Protein AF-A0AAU9UUA3-F1 (afdb_monomer)

Sequence (150 aa):
MDLKVLRTKRSSVKGRVTKFSNYLDLVKDISSLTPIQEADLRIKLTKMEALSNEFDDIQQQIEVLSSDNLELELEERYTIEHLLDTLIATATHVLSQYNSNNCNQSVSGGHSQCQNNPISFKLPQIQITKFSGNYSRWMEFKELFSCLVH

Mean predicted aligned error: 14.06 Å

Secondary structure (DSSP, 8-state):
--HHHHHHHHHHHHHHHHHHHHHHHHHTT-S---HHHHHHHHHHHHHHHHHHHHHHHHHHHHHHHTGGGHHHHHHHHHHHHHHHHHHHHHHHHHHHHHHHHHHHGGG-S------------PPP---PPPP-S-GGGHHHHHHHHHHH--

Organism: Euphydryas editha (NCBI:txid104508)

Radius of gyration: 25.55 Å; Cα contacts (8 Å, |Δi|>4): 59; chains: 1; bounding box: 58×26×68 Å

Solvent-accessible surface area (backbone atoms only — not comparable to full-atom values): 9206 Å² total; per-residue (Å²): 134,59,65,70,58,43,53,51,50,51,52,51,51,52,56,51,52,52,55,49,49,60,50,44,71,70,54,69,83,51,94,69,73,52,75,66,55,48,52,52,49,53,56,50,45,56,53,48,58,54,45,50,56,54,45,53,59,43,50,53,53,44,39,69,74,37,56,96,48,33,70,63,48,51,53,53,46,53,56,51,51,54,51,50,52,52,50,52,51,49,52,52,49,51,55,52,52,46,55,58,54,55,67,70,64,76,74,85,79,85,82,82,83,89,78,96,70,84,82,74,84,70,74,81,78,81,80,75,80,76,82,84,80,53,71,92,50,44,66,64,53,52,53,57,51,57,76,74,58,133

Foldseek 3Di:
DDLVVLVVVLVVLVVLLVVLVVVLVVQLPDPEDDPVRLVVLVVSLVVLVVSLVVNVVSLVVNCVVVVVCNVVSVVVVVVSNVSSVVSSVSSVVSSVSNVVVVVVVPPPDDDDDDDDDPPPPDDPPDDQDDDPPDPVCPVVSVVVVVVVDD

Nearest PDB structures (foldseek):
  8fvt-assembly1_B  TM=5.840E-01  e=4.205E-01  synthetic construct
  3lhp-assembly1_S  TM=3.951E-01  e=2.536E-01  synthetic construct
  6xxv-assembly1_C  TM=3.146E-01  e=1.532E+00  Homo sapiens

Structure (mmCIF, N/CA/C/O backbone):
data_AF-A0AAU9UUA3-F1
#
_entry.id   AF-A0AAU9UUA3-F1
#
loop_
_atom_site.group_PDB
_atom_site.id
_atom_site.type_symbol
_atom_site.label_atom_id
_atom_site.label_alt_id
_atom_site.label_comp_id
_atom_site.label_asym_id
_atom_site.label_entity_id
_atom_site.label_seq_id
_atom_site.pdbx_PDB_ins_code
_atom_site.Cartn_x
_atom_site.Cartn_y
_atom_site.Cartn_z
_atom_site.occupancy
_atom_site.B_iso_or_equiv
_atom_site.auth_seq_id
_atom_site.auth_comp_id
_atom_site.auth_asym_id
_atom_site.auth_atom_id
_atom_site.pdbx_PDB_model_num
ATOM 1 N N . MET A 1 1 ? -14.969 -8.356 14.606 1.00 72.62 1 MET A N 1
ATOM 2 C CA . MET A 1 1 ? -13.517 -8.611 14.761 1.00 72.62 1 MET A CA 1
ATOM 3 C C . MET A 1 1 ? -13.030 -7.811 15.965 1.00 72.62 1 MET A C 1
ATOM 5 O O . MET A 1 1 ? -13.644 -6.795 16.250 1.00 72.62 1 MET A O 1
ATOM 9 N N . ASP A 1 2 ? -12.015 -8.260 16.705 1.00 94.06 2 ASP A N 1
ATOM 10 C CA . ASP A 1 2 ? -11.484 -7.512 17.863 1.00 94.06 2 ASP A CA 1
ATOM 11 C C . ASP A 1 2 ? -10.621 -6.317 17.400 1.00 94.06 2 ASP A C 1
ATOM 13 O O . ASP A 1 2 ? -9.778 -6.468 16.509 1.00 94.06 2 ASP A O 1
ATOM 17 N N . LEU A 1 3 ? -10.809 -5.141 18.013 1.00 95.81 3 LEU A N 1
ATOM 18 C CA . LEU A 1 3 ? -10.083 -3.903 17.701 1.00 95.81 3 LEU A CA 1
ATOM 19 C C . LEU A 1 3 ? -8.563 -4.084 17.832 1.00 95.81 3 LEU A C 1
ATOM 21 O O . LEU A 1 3 ? -7.799 -3.575 17.009 1.00 95.81 3 LEU A O 1
ATOM 25 N N . LYS A 1 4 ? -8.099 -4.864 18.816 1.00 97.31 4 LYS A N 1
ATOM 26 C CA . LYS A 1 4 ? -6.665 -5.154 18.985 1.00 97.31 4 LYS A CA 1
ATOM 27 C C . LYS A 1 4 ? -6.092 -5.935 17.798 1.00 97.31 4 LYS A C 1
ATOM 29 O O . LYS A 1 4 ? -4.975 -5.663 17.344 1.00 97.31 4 LYS A O 1
ATOM 34 N N . VAL A 1 5 ? -6.857 -6.897 17.283 1.00 98.12 5 VAL A N 1
ATOM 35 C CA . VAL A 1 5 ? -6.482 -7.690 16.105 1.00 98.12 5 VAL A CA 1
ATOM 36 C C . VAL A 1 5 ? -6.417 -6.798 14.868 1.00 98.12 5 VAL A C 1
ATOM 38 O O . VAL A 1 5 ? -5.434 -6.859 14.131 1.00 98.12 5 VAL A O 1
ATOM 41 N N . LEU A 1 6 ? -7.407 -5.927 14.664 1.00 98.44 6 LEU A N 1
ATOM 42 C CA . LEU A 1 6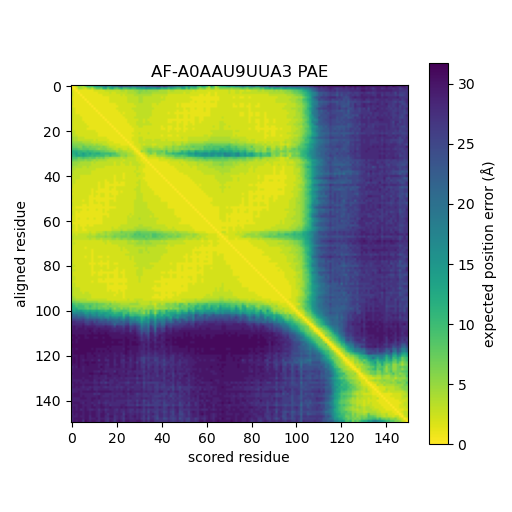 ? -7.425 -4.989 13.537 1.00 98.44 6 LEU A CA 1
ATOM 43 C C . LEU A 1 6 ? -6.243 -4.015 13.572 1.00 98.44 6 LEU A C 1
ATOM 45 O O . LEU A 1 6 ? -5.553 -3.857 12.568 1.00 98.44 6 LEU A O 1
ATOM 49 N N . ARG A 1 7 ? -5.924 -3.447 14.740 1.00 97.88 7 ARG A N 1
ATOM 50 C CA . ARG A 1 7 ? -4.747 -2.577 14.904 1.00 97.88 7 ARG A CA 1
ATOM 51 C C . ARG A 1 7 ? -3.438 -3.306 14.607 1.00 97.88 7 ARG A C 1
ATOM 53 O O . ARG A 1 7 ? -2.541 -2.739 13.993 1.00 97.88 7 ARG A O 1
ATOM 60 N N . THR A 1 8 ? -3.340 -4.583 14.975 1.00 98.44 8 THR A N 1
ATOM 61 C CA . THR A 1 8 ? -2.177 -5.419 14.635 1.00 98.44 8 THR A CA 1
ATOM 62 C C . THR A 1 8 ? -2.079 -5.650 13.124 1.00 98.44 8 THR A C 1
ATOM 64 O O . THR A 1 8 ? -0.988 -5.554 12.559 1.00 98.44 8 THR A O 1
ATOM 67 N N . LYS A 1 9 ? -3.208 -5.898 12.445 1.00 98.44 9 LYS A N 1
ATOM 68 C CA . LYS A 1 9 ? -3.246 -5.994 10.980 1.00 98.44 9 LYS A CA 1
ATOM 69 C C . LYS A 1 9 ? -2.825 -4.679 10.319 1.00 98.44 9 LYS A C 1
ATOM 71 O O . LYS A 1 9 ? -1.955 -4.713 9.455 1.00 98.44 9 LYS A O 1
ATOM 76 N N . ARG A 1 10 ? -3.326 -3.527 10.784 1.00 98.38 10 ARG A N 1
ATOM 77 C CA . ARG A 1 10 ? -2.882 -2.205 10.304 1.00 98.38 10 ARG A CA 1
ATOM 78 C C . ARG A 1 10 ? -1.373 -2.012 10.475 1.00 98.38 10 ARG A C 1
ATOM 80 O O . ARG A 1 10 ? -0.701 -1.587 9.543 1.00 98.38 10 ARG A O 1
ATOM 87 N N . SER A 1 11 ? -0.802 -2.389 11.619 1.00 98.31 11 SER A N 1
ATOM 88 C CA . SER A 1 11 ? 0.656 -2.336 11.816 1.00 98.31 11 SER A CA 1
ATOM 89 C C . SER A 1 11 ? 1.425 -3.217 10.823 1.00 98.31 11 SER A C 1
ATOM 91 O O . SER A 1 11 ? 2.489 -2.822 10.349 1.00 98.31 11 SER A O 1
ATOM 93 N N . SER A 1 12 ? 0.884 -4.386 10.466 1.00 98.31 12 SER A N 1
ATOM 94 C CA . SER A 1 12 ? 1.454 -5.246 9.418 1.00 98.31 12 SER A CA 1
ATOM 95 C C . SER A 1 12 ? 1.431 -4.566 8.043 1.00 98.31 12 SER A C 1
ATOM 97 O O . SER A 1 12 ? 2.449 -4.568 7.345 1.00 98.31 12 SER A O 1
ATOM 99 N N . VAL A 1 13 ? 0.313 -3.919 7.683 1.00 98.31 13 VAL A N 1
ATOM 100 C CA . VAL A 1 13 ? 0.200 -3.088 6.472 1.00 98.31 13 VAL A CA 1
ATOM 101 C C . VAL A 1 13 ? 1.290 -2.016 6.464 1.00 98.31 13 VAL A C 1
ATOM 103 O O . VAL A 1 13 ? 2.095 -1.985 5.536 1.00 98.31 13 VAL A O 1
ATOM 106 N N . LYS A 1 14 ? 1.395 -1.209 7.530 1.00 98.25 14 LYS A N 1
ATOM 107 C CA . LYS A 1 14 ? 2.419 -0.153 7.656 1.00 98.25 14 LYS A CA 1
ATOM 108 C C . LYS A 1 14 ? 3.832 -0.710 7.464 1.00 98.25 14 LYS A C 1
ATOM 110 O O . LYS A 1 14 ? 4.616 -0.154 6.703 1.00 98.25 14 LYS A O 1
ATOM 115 N N . GLY A 1 15 ? 4.146 -1.856 8.072 1.00 98.31 15 GLY A N 1
ATOM 116 C CA . GLY A 1 15 ? 5.447 -2.508 7.901 1.00 98.31 15 GLY A CA 1
ATOM 117 C C . GLY A 1 15 ? 5.739 -2.942 6.457 1.00 98.31 15 GLY A C 1
ATOM 118 O O . GLY A 1 15 ? 6.882 -2.856 6.003 1.00 98.31 15 GLY A O 1
ATOM 119 N N . ARG A 1 16 ? 4.723 -3.393 5.711 1.00 98.25 16 ARG A N 1
ATOM 120 C CA . ARG A 1 16 ? 4.849 -3.731 4.281 1.00 98.25 16 ARG A CA 1
ATOM 121 C C . ARG A 1 16 ? 5.029 -2.477 3.420 1.00 98.25 16 ARG A C 1
ATOM 123 O O . ARG A 1 16 ? 5.907 -2.486 2.560 1.00 98.25 16 ARG A O 1
ATOM 130 N N . VAL A 1 17 ? 4.277 -1.411 3.704 1.00 97.88 17 VAL A N 1
ATOM 131 C CA . VAL A 1 17 ? 4.416 -0.086 3.071 1.00 97.88 17 VAL A CA 1
ATOM 132 C C . VAL A 1 17 ? 5.843 0.438 3.237 1.00 97.88 17 VAL A C 1
ATOM 134 O O . VAL A 1 17 ? 6.498 0.744 2.244 1.00 97.88 17 VAL A O 1
ATOM 137 N N . THR A 1 18 ? 6.388 0.435 4.459 1.00 97.94 18 THR A N 1
ATOM 138 C CA . THR A 1 18 ? 7.770 0.876 4.722 1.00 97.94 18 THR A CA 1
ATOM 139 C C . THR A 1 18 ? 8.798 0.064 3.936 1.00 97.94 18 THR A C 1
ATOM 141 O O . THR A 1 18 ? 9.706 0.628 3.331 1.00 97.94 18 THR A O 1
ATOM 144 N N . LYS A 1 19 ? 8.659 -1.268 3.891 1.00 98.06 19 LYS A N 1
ATOM 145 C CA . LYS A 1 19 ? 9.572 -2.121 3.112 1.00 98.06 19 LYS A CA 1
ATOM 146 C C . LYS A 1 19 ? 9.524 -1.807 1.619 1.00 98.06 19 LYS A C 1
ATOM 148 O O . LYS A 1 19 ? 10.560 -1.878 0.961 1.00 98.06 19 LYS A O 1
ATOM 153 N N . PHE A 1 20 ? 8.346 -1.490 1.086 1.00 98.12 20 PHE A N 1
ATOM 154 C CA . PHE A 1 20 ? 8.211 -1.109 -0.313 1.00 98.12 20 PHE A CA 1
ATOM 155 C C . PHE A 1 20 ? 8.777 0.285 -0.593 1.00 98.12 20 PHE A C 1
ATOM 157 O O . PHE A 1 20 ? 9.485 0.438 -1.582 1.00 98.12 20 PHE A O 1
ATOM 164 N N . SER A 1 21 ? 8.565 1.254 0.302 1.00 97.69 21 SER A N 1
ATOM 165 C CA . SER A 1 21 ? 9.208 2.574 0.228 1.00 97.69 21 SER A CA 1
ATOM 166 C C . SER A 1 21 ? 10.723 2.451 0.141 1.00 97.69 21 SER A C 1
ATOM 168 O O . SER A 1 21 ? 11.319 2.930 -0.816 1.00 97.69 21 SER A O 1
ATOM 170 N N . ASN A 1 22 ? 11.330 1.699 1.062 1.00 97.06 22 ASN A N 1
ATOM 171 C CA . ASN A 1 22 ? 12.776 1.480 1.065 1.00 97.06 22 ASN A CA 1
ATOM 172 C C . ASN A 1 22 ? 13.264 0.824 -0.233 1.00 97.06 22 ASN A C 1
ATOM 174 O O . ASN A 1 22 ? 14.361 1.111 -0.693 1.00 97.06 22 ASN A O 1
ATOM 178 N N . TYR A 1 23 ? 12.473 -0.078 -0.819 1.00 95.62 23 TYR A N 1
ATOM 179 C CA . TYR A 1 23 ? 12.797 -0.666 -2.116 1.00 95.62 23 TYR A CA 1
ATOM 180 C C . TYR A 1 23 ? 12.714 0.371 -3.243 1.00 95.62 23 TYR A C 1
ATOM 182 O O . TYR A 1 23 ? 13.627 0.439 -4.062 1.00 95.62 23 TYR A O 1
ATOM 190 N N . LEU A 1 24 ? 11.654 1.185 -3.279 1.00 95.31 24 LEU A N 1
ATOM 191 C CA . LEU A 1 24 ? 11.481 2.234 -4.282 1.00 95.31 24 LEU A CA 1
ATOM 192 C C . LEU A 1 24 ? 12.583 3.285 -4.220 1.00 95.31 24 LEU A C 1
ATOM 194 O O . LEU A 1 24 ? 13.076 3.686 -5.269 1.00 95.31 24 LEU A O 1
ATOM 198 N N . ASP A 1 25 ? 13.028 3.666 -3.026 1.00 94.56 25 ASP A N 1
ATOM 199 C CA . ASP A 1 25 ? 14.147 4.593 -2.849 1.00 94.56 25 ASP A CA 1
ATOM 200 C C . ASP A 1 25 ? 15.444 4.091 -3.497 1.00 94.56 25 ASP A C 1
ATOM 202 O O . ASP A 1 25 ? 16.256 4.896 -3.941 1.00 94.56 25 ASP A O 1
ATOM 206 N N . LEU A 1 26 ? 15.624 2.772 -3.615 1.00 90.81 26 LEU A N 1
ATOM 207 C CA . LEU A 1 26 ? 16.783 2.187 -4.291 1.00 90.81 26 LEU A CA 1
ATOM 208 C C . LEU A 1 26 ? 16.650 2.193 -5.814 1.00 90.81 26 LEU A C 1
ATOM 210 O O . LEU A 1 26 ? 17.671 2.189 -6.492 1.00 90.81 26 LEU A O 1
ATOM 214 N N . VAL A 1 27 ? 15.428 2.146 -6.355 1.00 89.69 27 VAL A N 1
ATOM 215 C CA . VAL A 1 27 ? 15.196 1.940 -7.797 1.00 89.69 27 VAL A CA 1
ATOM 216 C C . VAL A 1 27 ? 14.703 3.179 -8.541 1.00 89.69 27 VAL A C 1
ATOM 218 O O . VAL A 1 27 ? 14.865 3.238 -9.757 1.00 89.69 27 VAL A O 1
ATOM 221 N N . LYS A 1 28 ? 14.127 4.167 -7.846 1.00 87.44 28 LYS A N 1
ATOM 222 C CA . LYS A 1 28 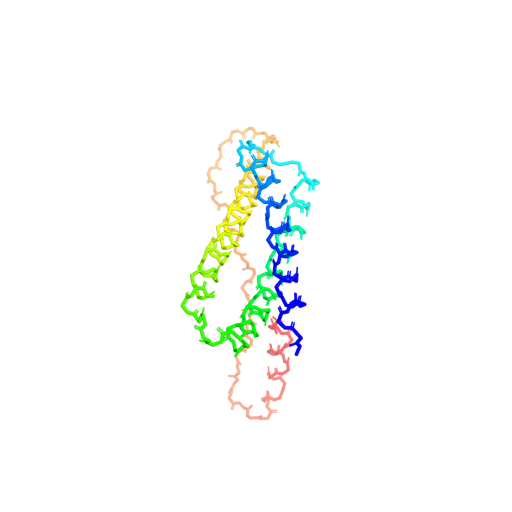? 13.489 5.343 -8.463 1.00 87.44 28 LYS A CA 1
ATOM 223 C C . LYS A 1 28 ? 14.467 6.277 -9.182 1.00 87.44 28 LYS A C 1
ATOM 225 O O . LYS A 1 28 ? 14.088 6.883 -10.176 1.00 87.44 28 LYS A O 1
ATOM 230 N N . ASP A 1 29 ? 15.710 6.347 -8.708 1.00 86.25 29 ASP A N 1
ATOM 231 C CA . ASP A 1 29 ? 16.742 7.251 -9.235 1.00 86.25 29 ASP A CA 1
ATOM 232 C C . ASP A 1 29 ? 17.715 6.548 -10.203 1.00 86.25 29 ASP A C 1
ATOM 234 O O . ASP A 1 29 ? 18.664 7.154 -10.704 1.00 86.25 29 ASP A O 1
ATOM 238 N N . ILE A 1 30 ? 17.507 5.255 -10.484 1.00 84.69 30 ILE A N 1
ATOM 239 C CA . ILE A 1 30 ? 18.356 4.503 -11.415 1.00 84.69 30 ILE A CA 1
ATOM 240 C C . ILE A 1 30 ? 17.973 4.859 -12.856 1.00 84.69 30 ILE A C 1
ATOM 242 O O . ILE A 1 30 ? 16.806 4.825 -13.236 1.00 84.69 30 ILE A O 1
ATOM 246 N N . SER A 1 31 ? 18.973 5.126 -13.700 1.00 79.00 31 SER A N 1
ATOM 247 C CA . SER A 1 31 ? 18.783 5.521 -15.106 1.00 79.00 31 SER A CA 1
ATOM 248 C C . SER A 1 31 ? 18.088 4.459 -15.974 1.00 79.00 31 SER A C 1
ATOM 250 O O . SER A 1 31 ? 17.450 4.790 -16.973 1.00 79.00 31 SER A O 1
ATOM 252 N N . SER A 1 32 ? 18.216 3.178 -15.620 1.00 84.81 32 SER A N 1
ATOM 253 C CA . SER A 1 32 ? 17.557 2.059 -16.299 1.00 84.81 32 SER A CA 1
ATOM 254 C C . SER A 1 32 ? 17.427 0.848 -15.378 1.00 84.81 32 SER A C 1
ATOM 256 O O . SER A 1 32 ? 18.390 0.486 -14.701 1.00 84.81 32 SER A O 1
ATOM 258 N N . LEU A 1 33 ? 16.281 0.168 -15.415 1.00 88.38 33 LEU A N 1
ATOM 259 C CA . LEU A 1 33 ? 16.077 -1.111 -14.732 1.00 88.38 33 LEU A CA 1
ATOM 260 C C . LEU A 1 33 ? 16.566 -2.284 -15.591 1.00 88.38 33 LEU A C 1
ATOM 262 O O . LEU A 1 33 ? 16.482 -2.260 -16.816 1.00 88.38 33 LEU A O 1
ATOM 266 N N . THR A 1 34 ? 17.036 -3.355 -14.959 1.00 91.00 34 THR A N 1
ATOM 267 C CA . THR A 1 34 ? 17.158 -4.651 -15.646 1.00 91.00 34 THR A CA 1
ATOM 268 C C . THR A 1 34 ? 15.768 -5.275 -15.853 1.00 91.00 34 THR A C 1
ATOM 270 O O . THR A 1 34 ? 14.864 -4.991 -15.063 1.00 91.00 34 THR A O 1
ATOM 273 N N . PRO A 1 35 ? 15.578 -6.184 -16.831 1.00 91.25 35 PRO A N 1
ATOM 274 C CA . PRO A 1 35 ? 14.289 -6.864 -17.026 1.00 91.25 35 PRO A CA 1
ATOM 275 C C . PRO A 1 35 ? 13.779 -7.593 -15.770 1.00 91.25 35 PRO A C 1
ATOM 277 O O . PRO A 1 35 ? 12.580 -7.652 -15.513 1.00 91.25 35 PRO A O 1
ATOM 280 N N . ILE A 1 36 ? 14.691 -8.122 -14.945 1.00 93.00 36 ILE A N 1
ATOM 281 C CA . ILE A 1 36 ? 14.341 -8.784 -13.679 1.00 93.00 36 ILE A CA 1
ATOM 282 C C . ILE A 1 36 ? 13.842 -7.764 -12.649 1.00 93.00 36 ILE A C 1
ATOM 284 O O . ILE A 1 36 ? 12.840 -8.014 -11.986 1.00 93.00 36 ILE A O 1
ATOM 288 N N . GLN A 1 37 ? 14.514 -6.616 -12.517 1.00 92.69 37 GLN A N 1
ATOM 289 C CA . GLN A 1 37 ? 14.082 -5.548 -11.606 1.00 92.69 37 GLN A CA 1
ATOM 290 C C . GLN A 1 37 ? 12.748 -4.939 -12.039 1.00 92.69 37 GLN A C 1
ATOM 292 O O . GLN A 1 37 ? 11.912 -4.643 -11.193 1.00 92.69 37 GLN A O 1
ATOM 297 N N . GLU A 1 38 ? 12.527 -4.789 -13.345 1.00 93.94 38 GLU A N 1
ATOM 298 C CA . GLU A 1 38 ? 11.245 -4.348 -13.889 1.00 93.94 38 GLU A CA 1
ATOM 299 C C . GLU A 1 38 ? 10.121 -5.331 -13.522 1.00 93.94 38 GLU A C 1
ATOM 301 O O . GLU A 1 38 ? 9.097 -4.926 -12.969 1.00 93.94 38 GLU A O 1
ATOM 306 N N . ALA A 1 39 ? 10.318 -6.630 -13.771 1.00 95.25 39 ALA A N 1
ATOM 307 C CA . ALA A 1 39 ? 9.339 -7.658 -13.423 1.00 95.25 39 ALA A CA 1
ATOM 308 C C . ALA A 1 39 ? 9.068 -7.714 -11.908 1.00 95.25 39 ALA A C 1
ATOM 310 O O . ALA A 1 39 ? 7.913 -7.802 -11.485 1.00 95.25 39 ALA A O 1
ATOM 311 N N . ASP A 1 40 ? 10.112 -7.618 -11.082 1.00 95.62 40 ASP A N 1
ATOM 312 C CA . ASP A 1 40 ? 9.992 -7.573 -9.621 1.00 95.62 40 ASP A CA 1
ATOM 313 C C . ASP A 1 40 ? 9.211 -6.332 -9.151 1.00 95.62 40 ASP A C 1
ATOM 315 O O . ASP A 1 40 ? 8.300 -6.450 -8.325 1.00 95.62 40 ASP A O 1
ATOM 319 N N . LEU A 1 41 ? 9.485 -5.156 -9.729 1.00 96.62 41 LEU A N 1
ATOM 320 C CA . LEU A 1 41 ? 8.750 -3.925 -9.440 1.00 96.62 41 LEU A CA 1
ATOM 321 C C . LEU A 1 41 ? 7.270 -4.042 -9.834 1.00 96.62 41 LEU A C 1
ATOM 323 O O . LEU A 1 41 ? 6.416 -3.653 -9.038 1.00 96.62 41 LEU A O 1
ATOM 327 N N . ARG A 1 42 ? 6.943 -4.642 -10.989 1.00 97.31 42 ARG A N 1
ATOM 328 C CA . ARG A 1 42 ? 5.547 -4.918 -11.392 1.00 97.31 42 ARG A CA 1
ATOM 329 C C . ARG A 1 42 ? 4.827 -5.804 -10.377 1.00 97.31 42 ARG A C 1
ATOM 331 O O . ARG A 1 42 ? 3.721 -5.483 -9.955 1.00 97.31 42 ARG A O 1
ATOM 338 N N . ILE A 1 43 ? 5.465 -6.891 -9.937 1.00 97.88 43 ILE A N 1
ATOM 339 C CA . ILE A 1 43 ? 4.886 -7.800 -8.935 1.00 97.88 43 ILE A CA 1
ATOM 340 C C . ILE A 1 43 ? 4.647 -7.068 -7.612 1.00 97.88 43 ILE A C 1
ATOM 342 O O . ILE A 1 43 ? 3.615 -7.265 -6.966 1.00 97.88 43 ILE A O 1
ATOM 346 N N . LYS A 1 44 ? 5.606 -6.249 -7.170 1.00 97.69 44 LYS A N 1
ATOM 347 C CA . LYS A 1 44 ? 5.464 -5.473 -5.935 1.00 97.69 44 LYS A CA 1
ATOM 348 C C . LYS A 1 44 ? 4.367 -4.419 -6.055 1.00 97.69 44 LYS A C 1
ATOM 350 O O . LYS A 1 44 ? 3.595 -4.303 -5.113 1.00 97.69 44 LYS A O 1
ATOM 355 N N . LEU A 1 45 ? 4.255 -3.732 -7.193 1.00 98.25 45 LEU A N 1
ATOM 356 C CA . LEU A 1 45 ? 3.180 -2.775 -7.465 1.00 98.25 45 LEU A CA 1
ATOM 357 C C . LEU A 1 45 ? 1.804 -3.435 -7.317 1.00 98.25 45 LEU A C 1
ATOM 359 O O . LEU A 1 45 ? 1.020 -2.996 -6.483 1.00 98.25 45 LEU A O 1
ATOM 363 N N . THR A 1 46 ? 1.564 -4.565 -7.989 1.00 98.44 46 THR A N 1
ATOM 364 C CA . THR A 1 46 ? 0.297 -5.308 -7.855 1.00 98.44 46 THR A CA 1
ATOM 365 C C . THR A 1 46 ? 0.012 -5.724 -6.408 1.00 98.44 46 THR A C 1
ATOM 367 O O . THR A 1 46 ? -1.124 -5.679 -5.938 1.00 98.44 46 THR A O 1
ATOM 370 N N . LYS A 1 47 ? 1.047 -6.107 -5.650 1.00 98.06 47 LYS A N 1
ATOM 371 C CA . LYS A 1 47 ? 0.898 -6.427 -4.221 1.00 98.06 47 LYS A CA 1
ATOM 372 C C . LYS A 1 47 ? 0.563 -5.205 -3.367 1.00 98.06 47 LYS A C 1
ATOM 374 O O . LYS A 1 47 ? -0.065 -5.388 -2.327 1.00 98.06 47 LYS A O 1
ATOM 379 N N . MET A 1 48 ? 1.010 -4.011 -3.750 1.00 98.38 48 MET A N 1
ATOM 380 C CA . MET A 1 48 ? 0.708 -2.764 -3.047 1.00 98.38 48 MET A CA 1
ATOM 381 C C . MET A 1 48 ? -0.701 -2.266 -3.351 1.00 98.38 48 MET A C 1
ATOM 383 O O . MET A 1 48 ? -1.393 -1.872 -2.423 1.00 98.38 48 MET A O 1
ATOM 387 N N . GLU A 1 49 ? -1.161 -2.385 -4.595 1.00 98.38 49 GLU A N 1
ATOM 388 C CA . GLU A 1 49 ? -2.554 -2.106 -4.973 1.00 98.38 49 GLU A CA 1
ATOM 389 C C . GLU A 1 49 ? -3.519 -3.009 -4.189 1.00 98.38 49 GLU A C 1
ATOM 391 O O . GLU A 1 49 ? -4.469 -2.538 -3.569 1.00 98.38 49 GLU A O 1
ATOM 396 N N . ALA A 1 50 ? -3.225 -4.313 -4.118 1.00 98.25 50 ALA A N 1
ATOM 397 C CA . ALA A 1 50 ? -4.004 -5.244 -3.302 1.00 98.25 50 ALA A CA 1
ATOM 398 C C . ALA A 1 50 ? -3.942 -4.913 -1.798 1.00 98.25 50 ALA A C 1
ATOM 400 O O . ALA A 1 50 ? -4.934 -5.067 -1.089 1.00 98.25 50 ALA A O 1
ATOM 401 N N . LEU A 1 51 ? -2.783 -4.456 -1.311 1.00 98.25 51 LEU A N 1
ATOM 402 C CA . LEU A 1 51 ? -2.604 -4.046 0.081 1.00 98.25 51 LEU A CA 1
ATOM 403 C C . LEU A 1 51 ? -3.390 -2.776 0.424 1.00 98.25 51 LEU A C 1
ATOM 405 O O . LEU A 1 51 ? -3.822 -2.647 1.565 1.00 98.25 51 LEU A O 1
ATOM 409 N N . SER A 1 52 ? -3.580 -1.871 -0.538 1.00 98.44 52 SER A N 1
ATOM 410 C CA . SER A 1 52 ? -4.413 -0.678 -0.364 1.00 98.44 52 SER A CA 1
ATOM 411 C C . SER A 1 52 ? -5.859 -1.063 -0.065 1.00 98.44 52 SER A C 1
ATOM 413 O O . SER A 1 52 ? -6.411 -0.632 0.938 1.00 98.44 52 SER A O 1
ATOM 415 N N . ASN A 1 53 ? -6.425 -1.991 -0.842 1.00 98.31 53 ASN A N 1
ATOM 416 C CA . ASN A 1 53 ? -7.776 -2.498 -0.581 1.00 98.31 53 ASN A CA 1
ATOM 417 C C . ASN A 1 53 ? -7.867 -3.214 0.783 1.00 98.31 53 ASN A C 1
ATOM 419 O O . ASN A 1 53 ? -8.821 -3.027 1.531 1.00 98.31 53 ASN A O 1
ATOM 423 N N . GLU A 1 54 ? -6.851 -4.016 1.140 1.00 98.12 54 GLU A N 1
ATOM 424 C CA . GLU A 1 54 ? -6.785 -4.671 2.458 1.00 98.12 54 GLU A CA 1
ATOM 425 C C . GLU A 1 54 ? -6.763 -3.636 3.598 1.00 98.12 54 GLU A C 1
ATOM 427 O O . GLU A 1 54 ? -7.389 -3.840 4.642 1.00 98.12 54 GLU A O 1
ATOM 432 N N . PHE A 1 55 ? -6.038 -2.530 3.410 1.00 98.62 55 PHE A N 1
ATOM 433 C CA . PHE A 1 55 ? -5.988 -1.431 4.364 1.00 98.62 55 PHE A CA 1
ATOM 434 C C . PHE A 1 55 ? -7.353 -0.769 4.539 1.00 98.62 55 PHE A C 1
ATOM 436 O O . PHE A 1 55 ? -7.775 -0.616 5.685 1.00 98.62 55 PHE A O 1
ATOM 443 N N . ASP A 1 56 ? -8.047 -0.447 3.447 1.00 98.50 56 ASP A N 1
ATOM 444 C CA . ASP A 1 56 ? -9.356 0.212 3.483 1.00 98.50 56 ASP A CA 1
ATOM 445 C C . ASP A 1 56 ? -10.366 -0.580 4.315 1.00 98.50 56 ASP A C 1
ATOM 447 O O . ASP A 1 56 ? -11.014 -0.023 5.208 1.00 98.50 56 ASP A O 1
ATOM 451 N N . ASP A 1 57 ? -10.424 -1.897 4.098 1.00 98.44 57 ASP A N 1
ATOM 452 C CA . ASP A 1 57 ? -11.298 -2.812 4.835 1.00 98.44 57 ASP A CA 1
ATOM 453 C C . ASP A 1 57 ? -10.954 -2.870 6.333 1.00 98.44 57 ASP A C 1
ATOM 455 O O . ASP A 1 57 ? -11.839 -2.935 7.197 1.00 98.44 57 ASP A O 1
ATOM 459 N N . ILE A 1 58 ? -9.659 -2.898 6.670 1.00 98.50 58 ILE A N 1
ATOM 460 C CA . ILE A 1 58 ? -9.191 -2.908 8.064 1.00 98.50 58 ILE A CA 1
ATOM 461 C C . ILE A 1 58 ? -9.535 -1.580 8.734 1.00 98.50 58 ILE A C 1
ATOM 463 O O . ILE A 1 58 ? -10.044 -1.571 9.857 1.00 98.50 58 ILE A O 1
ATOM 467 N N . GLN A 1 59 ? -9.238 -0.474 8.062 1.00 98.50 59 GLN A N 1
ATOM 468 C CA . GLN A 1 59 ? -9.369 0.873 8.587 1.00 98.50 59 GLN A CA 1
ATOM 469 C C . GLN A 1 59 ? -10.843 1.241 8.787 1.00 98.50 59 GLN A C 1
ATOM 471 O O . GLN A 1 59 ? -11.201 1.729 9.857 1.00 98.50 59 GLN A O 1
ATOM 476 N N . GLN A 1 60 ? -11.721 0.861 7.854 1.00 98.31 60 GLN A N 1
ATOM 477 C CA . GLN A 1 60 ? -13.166 1.028 8.006 1.00 98.31 60 GLN A CA 1
ATOM 478 C C . GLN A 1 60 ? -13.701 0.294 9.246 1.00 98.31 60 GLN A C 1
ATOM 480 O O . GLN A 1 60 ? -14.505 0.833 10.005 1.00 98.31 60 GLN A O 1
ATOM 485 N N . GLN A 1 61 ? -13.235 -0.932 9.504 1.00 98.44 61 GLN A N 1
ATOM 486 C CA . GLN A 1 61 ? -13.632 -1.665 10.711 1.00 98.44 61 GLN A CA 1
ATOM 487 C C . GLN A 1 61 ? -13.098 -1.019 11.99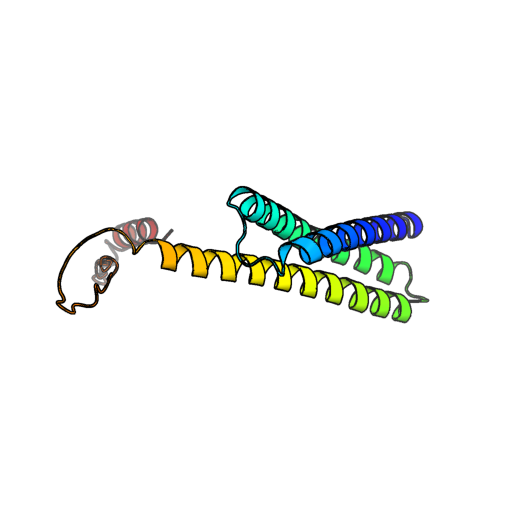6 1.00 98.44 61 GLN A C 1
ATOM 489 O O . GLN A 1 61 ? -13.779 -1.059 13.021 1.00 98.44 61 GLN A O 1
ATOM 494 N N . ILE A 1 62 ? -11.894 -0.438 11.964 1.00 98.38 62 ILE A N 1
ATOM 495 C CA . ILE A 1 62 ? -11.338 0.303 13.104 1.00 98.38 62 ILE A CA 1
ATOM 496 C C . ILE A 1 62 ? -12.186 1.542 13.395 1.00 98.38 62 ILE A C 1
ATOM 498 O O . ILE A 1 62 ? -12.538 1.754 14.549 1.00 98.38 62 ILE A O 1
ATOM 502 N N . GLU A 1 63 ? -12.561 2.310 12.374 1.00 98.12 63 GLU A N 1
ATOM 503 C CA . GLU A 1 63 ? -13.384 3.522 12.503 1.00 98.12 63 GLU A CA 1
ATOM 504 C C . GLU A 1 63 ? -14.755 3.222 13.116 1.00 98.12 63 GLU A C 1
ATOM 506 O O . GLU A 1 63 ? -15.210 3.940 14.005 1.00 98.12 63 GLU A O 1
ATOM 511 N N . VAL A 1 64 ? -15.377 2.108 12.713 1.00 97.44 64 VAL A N 1
ATOM 512 C CA . VAL A 1 64 ? -16.643 1.643 13.299 1.00 97.44 64 VAL A CA 1
ATOM 513 C C . VAL A 1 64 ? -16.473 1.236 14.767 1.00 97.44 64 VAL A C 1
ATOM 515 O O . VAL A 1 64 ? -17.322 1.552 15.596 1.00 97.44 64 VAL A O 1
ATOM 518 N N . LEU A 1 65 ? -15.397 0.519 15.106 1.00 97.38 65 LEU A N 1
ATOM 519 C CA . LEU A 1 65 ? -15.177 -0.015 16.458 1.00 97.38 65 LEU A CA 1
ATOM 520 C C . LEU A 1 65 ? -14.544 0.988 17.431 1.00 97.38 65 LEU A C 1
ATOM 522 O O . LEU A 1 65 ? -14.574 0.765 18.639 1.00 97.38 65 LEU A O 1
ATOM 526 N N . SER A 1 66 ? -13.949 2.062 16.919 1.00 96.31 66 SER A N 1
ATOM 527 C CA . SER A 1 66 ? -13.280 3.117 17.679 1.00 96.31 66 SER A CA 1
ATOM 528 C C . SER A 1 66 ? -13.957 4.471 17.441 1.00 96.31 66 SER A C 1
ATOM 530 O O . SER A 1 66 ? -13.278 5.492 17.319 1.00 96.31 66 SER A O 1
ATOM 532 N N . SER A 1 67 ? -15.294 4.481 17.404 1.00 94.06 67 SER A N 1
ATOM 533 C CA . SER A 1 67 ? -16.115 5.674 17.144 1.00 94.06 67 SER A CA 1
ATOM 534 C C . SER A 1 67 ? -15.803 6.846 18.077 1.00 94.06 67 SER A C 1
ATOM 536 O O . SER A 1 67 ? -15.842 7.996 17.654 1.00 94.06 67 SER A O 1
ATOM 538 N N . ASP A 1 68 ? -15.426 6.563 19.326 1.00 96.56 68 ASP A N 1
ATOM 539 C CA . ASP A 1 68 ? -15.070 7.586 20.318 1.00 96.56 68 ASP A CA 1
ATOM 540 C C . ASP A 1 68 ? -13.768 8.333 19.974 1.00 96.56 68 ASP A C 1
ATOM 542 O O . ASP A 1 68 ? -13.521 9.419 20.490 1.00 96.56 68 ASP A O 1
ATOM 546 N N . ASN A 1 69 ? -12.935 7.766 19.094 1.00 96.19 69 ASN A N 1
ATOM 547 C CA . ASN A 1 69 ? -11.691 8.363 18.601 1.00 96.19 69 ASN A CA 1
ATOM 548 C C . ASN A 1 69 ? -11.697 8.504 17.069 1.00 96.19 69 ASN A C 1
ATOM 550 O O . ASN A 1 69 ? -10.635 8.446 16.452 1.00 96.19 69 ASN A O 1
ATOM 554 N N . LEU A 1 70 ? -12.877 8.651 16.452 1.00 97.19 70 LEU A N 1
ATOM 555 C CA . LEU A 1 70 ? -13.033 8.626 14.993 1.00 97.19 70 LEU A CA 1
ATOM 556 C C . LEU A 1 70 ? -12.107 9.617 14.274 1.00 97.19 70 LEU A C 1
ATOM 558 O O . LEU A 1 70 ? -11.468 9.238 13.301 1.00 97.19 70 LEU A O 1
ATOM 562 N N . GLU A 1 71 ? -11.978 10.842 14.785 1.00 98.00 71 GLU A N 1
ATOM 563 C CA . GLU A 1 71 ? -11.114 11.875 14.193 1.00 98.00 71 GLU A CA 1
ATOM 564 C C . GLU A 1 71 ? -9.650 11.417 14.086 1.00 98.00 71 GLU A C 1
ATOM 566 O O . GLU A 1 71 ? -9.021 11.546 13.041 1.00 98.00 71 GLU A O 1
ATOM 571 N N . LEU A 1 72 ? -9.117 10.802 15.148 1.00 98.00 72 LEU A N 1
ATOM 572 C CA . LEU A 1 72 ? -7.748 10.280 15.150 1.00 98.00 72 LEU A CA 1
ATOM 573 C C . LEU A 1 72 ? -7.579 9.122 14.162 1.00 98.00 72 LEU A C 1
ATOM 575 O O . LEU A 1 72 ? -6.522 8.980 13.552 1.00 98.00 72 LEU A O 1
ATOM 579 N N . GLU A 1 73 ? -8.602 8.279 14.016 1.00 98.31 73 GLU A N 1
ATOM 580 C CA . GLU A 1 73 ? -8.550 7.165 13.071 1.00 98.31 73 GLU A CA 1
ATOM 581 C C . GLU A 1 73 ? -8.665 7.659 11.612 1.00 98.31 73 GLU A C 1
ATOM 583 O O . GLU A 1 73 ? -7.989 7.097 10.752 1.00 98.31 73 GLU A O 1
ATOM 588 N N . LEU A 1 74 ? -9.411 8.738 11.334 1.00 98.31 74 LEU A N 1
ATOM 589 C CA . LEU A 1 74 ? -9.474 9.379 10.010 1.00 98.31 74 LEU A CA 1
ATOM 590 C C . LEU A 1 74 ? -8.157 10.073 9.621 1.00 98.31 74 LEU A C 1
ATOM 592 O O . LEU A 1 74 ? -7.723 9.968 8.476 1.00 98.31 74 LEU A O 1
ATOM 596 N N . GLU A 1 75 ? -7.474 10.721 10.565 1.00 98.50 75 GLU A N 1
ATOM 597 C CA . GLU A 1 75 ? -6.139 11.294 10.326 1.00 98.50 75 GLU A CA 1
ATOM 598 C C . GLU A 1 75 ? -5.086 10.205 10.036 1.00 98.50 75 GLU A C 1
ATOM 600 O O . GLU A 1 75 ? -4.254 10.329 9.128 1.00 98.50 75 GLU A O 1
ATOM 605 N N . GLU A 1 76 ? -5.141 9.087 10.770 1.00 97.88 76 GLU A N 1
ATOM 606 C CA . GLU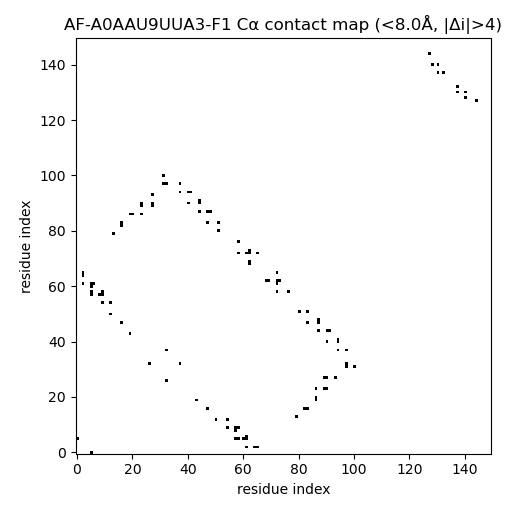 A 1 76 ? -4.290 7.921 10.503 1.00 97.88 76 GLU A CA 1
ATOM 607 C C . GLU A 1 76 ? -4.604 7.313 9.125 1.00 97.88 76 GLU A C 1
ATOM 609 O O . GLU A 1 76 ? -3.672 6.941 8.404 1.00 97.88 76 GLU A O 1
ATOM 614 N N . ARG A 1 77 ? -5.889 7.253 8.732 1.00 98.38 77 ARG A N 1
ATOM 615 C CA . ARG A 1 77 ? -6.313 6.848 7.383 1.00 98.38 77 ARG A CA 1
ATOM 616 C C . ARG A 1 77 ? -5.646 7.719 6.329 1.00 98.38 77 ARG A C 1
ATOM 618 O O . ARG A 1 77 ? -4.897 7.189 5.512 1.00 98.38 77 ARG A O 1
ATOM 625 N N . TYR A 1 78 ? -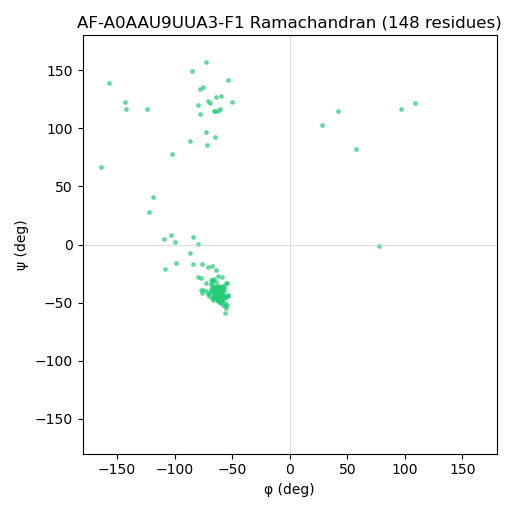5.861 9.031 6.398 1.00 98.44 78 TYR A N 1
ATOM 626 C CA . TYR A 1 78 ? -5.321 9.983 5.431 1.00 98.44 78 TYR A CA 1
ATOM 627 C C . TYR A 1 78 ? -3.801 9.837 5.277 1.00 98.44 78 TYR A C 1
ATOM 629 O O . TYR A 1 78 ? -3.277 9.776 4.165 1.00 98.44 78 TYR A O 1
ATOM 637 N N . THR A 1 79 ? -3.087 9.700 6.396 1.00 98.25 79 THR A N 1
ATOM 638 C CA . THR A 1 79 ? -1.627 9.546 6.395 1.00 98.25 79 THR A CA 1
ATOM 639 C C . THR A 1 79 ? -1.174 8.272 5.673 1.00 98.25 79 THR A C 1
ATOM 641 O O . THR A 1 79 ? -0.206 8.300 4.909 1.00 98.25 79 THR A O 1
ATOM 644 N N . ILE A 1 80 ? -1.839 7.138 5.917 1.00 98.12 80 ILE A N 1
ATOM 645 C CA . ILE A 1 80 ? -1.454 5.852 5.319 1.00 98.12 80 ILE A CA 1
ATOM 646 C C . ILE A 1 80 ? -1.874 5.776 3.846 1.00 98.12 80 ILE A C 1
ATOM 648 O O . ILE A 1 80 ? -1.068 5.320 3.032 1.00 98.12 80 ILE A O 1
ATOM 652 N N . GLU A 1 81 ? -3.075 6.241 3.495 1.00 98.31 81 GLU A N 1
ATOM 653 C CA . GLU A 1 81 ? -3.559 6.303 2.106 1.00 98.31 81 GLU A CA 1
ATOM 654 C C . GLU A 1 81 ? -2.640 7.176 1.257 1.00 98.31 81 GLU A C 1
ATOM 656 O O . GLU A 1 81 ? -2.139 6.729 0.228 1.00 98.31 81 GLU A O 1
ATOM 661 N N . HIS A 1 82 ? -2.289 8.367 1.746 1.00 98.25 82 HIS A N 1
ATOM 662 C CA . HIS A 1 82 ? -1.376 9.254 1.035 1.00 98.25 82 HIS A CA 1
ATOM 663 C C . HIS A 1 82 ? -0.015 8.596 0.746 1.00 98.25 82 HIS A C 1
ATOM 665 O O . HIS A 1 82 ? 0.546 8.754 -0.344 1.00 98.25 82 HIS A O 1
ATOM 671 N N . LEU A 1 83 ? 0.524 7.830 1.703 1.00 97.88 83 LEU A N 1
ATOM 672 C CA . LEU A 1 83 ? 1.762 7.073 1.507 1.00 97.88 83 LEU A CA 1
ATOM 673 C C . LEU A 1 83 ? 1.588 5.951 0.478 1.00 97.88 83 LEU A C 1
ATOM 675 O O . LEU A 1 83 ? 2.449 5.789 -0.387 1.00 97.88 83 LEU A O 1
ATOM 679 N N . LEU A 1 84 ? 0.503 5.179 0.554 1.00 98.50 84 LEU A N 1
ATOM 680 C CA . LEU A 1 84 ? 0.194 4.120 -0.409 1.00 98.50 84 LEU A CA 1
ATOM 681 C C . LEU A 1 84 ? 0.092 4.677 -1.832 1.00 98.50 84 LEU A C 1
ATOM 683 O O . LEU A 1 84 ? 0.806 4.201 -2.718 1.00 98.50 84 LEU A O 1
ATOM 687 N N . ASP A 1 85 ? -0.708 5.724 -2.021 1.00 98.25 85 ASP A N 1
ATOM 688 C CA . ASP A 1 85 ? -0.924 6.384 -3.308 1.00 98.25 85 ASP A CA 1
ATOM 689 C C . ASP A 1 85 ? 0.381 6.918 -3.888 1.00 98.25 85 ASP A C 1
ATOM 691 O O . ASP A 1 85 ? 0.706 6.671 -5.051 1.00 98.25 85 ASP A O 1
ATOM 695 N N . THR A 1 86 ? 1.182 7.594 -3.061 1.00 98.25 86 THR A N 1
ATOM 696 C CA . THR A 1 86 ? 2.481 8.132 -3.480 1.00 98.25 86 THR A CA 1
ATOM 697 C C . THR A 1 86 ? 3.415 7.019 -3.952 1.00 98.25 86 THR A C 1
ATOM 699 O O . THR A 1 86 ? 4.080 7.158 -4.983 1.00 98.25 86 THR A O 1
ATOM 702 N N . LEU A 1 87 ? 3.462 5.888 -3.242 1.00 98.31 87 LEU A N 1
ATOM 703 C CA . LEU A 1 87 ? 4.311 4.755 -3.614 1.00 98.31 87 LEU A CA 1
ATOM 704 C C . LEU A 1 87 ? 3.814 4.054 -4.885 1.00 98.31 87 LEU A C 1
ATOM 706 O O . LEU A 1 87 ? 4.626 3.725 -5.751 1.00 98.31 87 LEU A O 1
ATOM 710 N N . ILE A 1 88 ? 2.503 3.852 -5.026 1.00 98.50 88 ILE A N 1
ATOM 711 C CA . ILE A 1 88 ? 1.882 3.260 -6.222 1.00 98.50 88 ILE A CA 1
ATOM 712 C C . ILE A 1 88 ? 2.138 4.150 -7.444 1.00 98.50 88 ILE A C 1
ATOM 714 O O . ILE A 1 88 ? 2.604 3.665 -8.481 1.00 98.50 88 ILE A O 1
ATOM 718 N N . ALA A 1 89 ? 1.918 5.459 -7.316 1.00 98.06 89 ALA A N 1
ATOM 719 C CA . ALA A 1 89 ? 2.172 6.428 -8.375 1.00 98.06 89 ALA A CA 1
ATOM 720 C C . ALA A 1 89 ? 3.656 6.461 -8.767 1.00 98.06 89 ALA A C 1
ATOM 722 O O . ALA A 1 89 ? 3.984 6.415 -9.954 1.00 98.06 89 ALA A O 1
ATOM 723 N N . THR A 1 90 ? 4.560 6.463 -7.783 1.00 97.38 90 THR A N 1
ATOM 724 C CA . THR A 1 90 ? 6.012 6.451 -8.023 1.00 97.38 90 THR A CA 1
ATOM 725 C C . THR A 1 90 ? 6.442 5.186 -8.763 1.00 97.38 90 THR A C 1
ATOM 727 O O . THR A 1 90 ? 7.124 5.269 -9.783 1.00 97.38 90 THR A O 1
ATOM 730 N N . ALA A 1 91 ? 6.006 4.010 -8.308 1.00 97.38 91 ALA A N 1
ATOM 731 C CA . ALA A 1 91 ? 6.295 2.740 -8.973 1.00 97.38 91 ALA A CA 1
ATOM 732 C C . ALA A 1 91 ? 5.779 2.709 -10.419 1.00 97.38 91 ALA A C 1
ATOM 734 O O . ALA A 1 91 ? 6.497 2.300 -11.333 1.00 97.38 91 ALA A O 1
ATOM 735 N N . THR A 1 92 ? 4.551 3.185 -10.630 1.00 97.06 92 THR A N 1
ATOM 736 C CA . THR A 1 92 ? 3.928 3.279 -11.956 1.00 97.06 92 THR A CA 1
ATOM 737 C C . THR A 1 92 ? 4.722 4.210 -12.869 1.00 97.06 92 THR A C 1
ATOM 739 O O . THR A 1 92 ? 5.002 3.868 -14.021 1.00 97.06 92 THR A O 1
ATOM 742 N N . HIS A 1 93 ? 5.149 5.361 -12.346 1.00 95.19 93 HIS A N 1
ATOM 743 C CA . HIS A 1 93 ? 5.979 6.306 -13.079 1.00 95.19 93 HIS A CA 1
ATOM 744 C C . HIS A 1 93 ? 7.313 5.675 -13.495 1.00 95.19 93 HIS A C 1
ATOM 746 O O . HIS A 1 93 ? 7.649 5.705 -14.680 1.00 95.19 93 HIS A O 1
ATOM 752 N N . VAL A 1 94 ? 8.026 5.026 -12.570 1.00 94.19 94 VAL A N 1
ATOM 753 C CA . VAL A 1 94 ? 9.302 4.343 -12.848 1.00 94.19 94 VAL A CA 1
ATOM 754 C C . VAL A 1 94 ? 9.149 3.294 -13.962 1.00 94.19 94 VAL A C 1
ATOM 756 O O . VAL A 1 94 ? 9.947 3.260 -14.901 1.00 94.19 94 VAL A O 1
ATOM 759 N N . LEU A 1 95 ? 8.086 2.485 -13.926 1.00 94.12 95 LEU A N 1
ATOM 760 C CA . LEU A 1 95 ? 7.799 1.500 -14.977 1.00 94.12 95 LEU A CA 1
ATOM 761 C C . LEU A 1 95 ? 7.483 2.152 -16.335 1.00 94.12 95 LEU A C 1
ATOM 763 O O . LEU A 1 95 ? 7.890 1.640 -17.380 1.00 94.12 95 LEU A O 1
ATOM 767 N N . SER A 1 96 ? 6.789 3.294 -16.344 1.00 92.19 96 SER A N 1
ATOM 768 C CA . SER A 1 96 ? 6.477 4.027 -17.581 1.00 92.19 96 SER A CA 1
ATOM 769 C C . SER A 1 96 ? 7.725 4.621 -18.253 1.00 92.19 96 SER A C 1
ATOM 771 O O . SER A 1 96 ? 7.858 4.565 -19.481 1.00 92.19 96 SER A O 1
ATOM 773 N N . GLN A 1 97 ? 8.672 5.127 -17.454 1.00 89.25 97 GLN A N 1
ATOM 774 C CA . GLN A 1 97 ? 9.953 5.651 -17.934 1.00 89.25 97 GLN A CA 1
ATOM 775 C C . GLN A 1 97 ? 10.798 4.538 -18.560 1.00 89.25 97 GLN A C 1
ATOM 777 O O . GLN A 1 97 ? 11.351 4.708 -19.647 1.00 89.25 97 GLN A O 1
ATOM 782 N N . TYR A 1 98 ? 10.829 3.360 -17.929 1.00 84.75 98 TYR A N 1
ATOM 783 C CA . TYR A 1 98 ? 11.526 2.194 -18.469 1.00 84.75 98 TYR A CA 1
ATOM 784 C C . TYR A 1 98 ? 11.007 1.782 -19.853 1.00 84.75 98 TYR A C 1
ATOM 786 O O . TYR A 1 98 ? 11.790 1.628 -20.793 1.00 84.75 98 TYR A O 1
ATOM 794 N N . ASN A 1 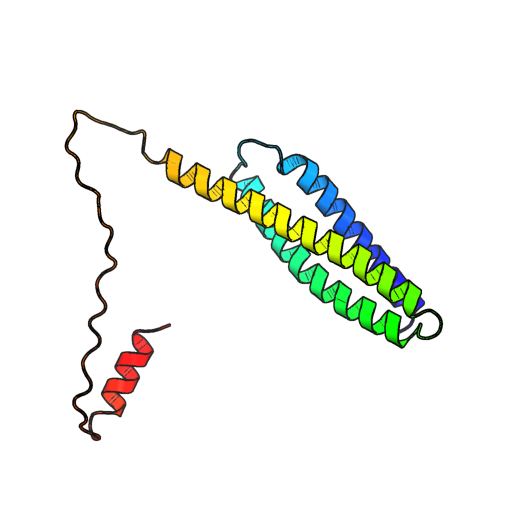99 ? 9.685 1.660 -19.998 1.00 81.69 99 ASN A N 1
ATOM 795 C CA . ASN A 1 99 ? 9.057 1.293 -21.268 1.00 81.69 99 ASN A CA 1
ATOM 796 C C . ASN A 1 99 ? 9.399 2.287 -22.392 1.00 81.69 99 ASN A C 1
ATOM 798 O O . ASN A 1 99 ? 9.687 1.874 -23.517 1.00 81.69 99 ASN A O 1
ATOM 802 N N . SER A 1 100 ? 9.426 3.583 -22.069 1.00 80.38 100 SER A N 1
ATOM 803 C CA . SER A 1 100 ? 9.762 4.661 -23.010 1.00 80.38 100 SER A CA 1
ATOM 804 C C . SER A 1 100 ? 11.237 4.631 -23.445 1.00 80.38 100 SER A C 1
ATOM 806 O O . SER A 1 100 ? 11.566 4.933 -24.590 1.00 80.38 100 SER A O 1
ATOM 808 N N . ASN A 1 101 ? 12.148 4.222 -22.558 1.00 72.25 101 ASN A N 1
ATOM 809 C CA . ASN A 1 101 ? 13.573 4.108 -22.881 1.00 72.25 101 ASN A CA 1
ATOM 810 C C . ASN A 1 101 ? 13.899 2.856 -23.709 1.00 72.25 101 ASN A C 1
ATOM 812 O O . ASN A 1 101 ? 14.837 2.876 -24.508 1.00 72.25 101 ASN A O 1
ATOM 816 N N . ASN A 1 102 ? 13.125 1.780 -23.551 1.00 65.56 102 ASN A N 1
ATOM 817 C CA . ASN A 1 102 ? 13.324 0.537 -24.296 1.00 65.56 102 ASN A CA 1
ATOM 818 C C . ASN A 1 102 ? 12.854 0.638 -25.754 1.00 65.56 102 ASN A C 1
ATOM 820 O O . ASN A 1 102 ? 13.539 0.150 -26.653 1.00 65.56 102 ASN A O 1
ATOM 824 N N . CYS A 1 103 ? 11.733 1.320 -26.028 1.00 60.28 103 CYS A N 1
ATOM 825 C CA . CYS A 1 103 ? 11.280 1.503 -27.412 1.00 60.28 103 CYS A CA 1
ATOM 826 C C . CYS A 1 103 ? 12.275 2.332 -28.245 1.00 60.28 103 CYS A C 1
ATOM 828 O O . CYS A 1 103 ? 12.478 2.039 -29.424 1.00 60.28 103 CYS A O 1
ATOM 830 N N . ASN A 1 104 ? 12.984 3.278 -27.619 1.00 56.91 104 ASN A N 1
ATOM 831 C CA . ASN A 1 104 ? 13.981 4.123 -28.282 1.00 56.91 104 ASN A CA 1
ATOM 832 C C . ASN A 1 104 ? 15.324 3.419 -28.573 1.00 56.91 104 ASN A C 1
ATOM 834 O O . ASN A 1 104 ? 16.088 3.905 -29.404 1.00 56.91 104 ASN A O 1
ATOM 838 N N . GLN A 1 105 ? 15.630 2.277 -27.942 1.00 52.16 105 GLN A N 1
ATOM 839 C CA . GLN A 1 105 ? 16.892 1.545 -28.165 1.00 52.16 105 GLN A CA 1
ATOM 840 C C . GLN A 1 105 ? 16.845 0.552 -29.338 1.00 52.16 105 GLN A C 1
ATOM 842 O O . GLN A 1 105 ? 17.880 0.033 -29.750 1.00 52.16 105 GLN A O 1
ATOM 847 N N . SER A 1 106 ? 15.673 0.323 -29.935 1.00 48.69 106 SER A N 1
ATOM 848 C CA . SER A 1 106 ? 15.486 -0.659 -31.015 1.00 48.69 106 SER A CA 1
ATOM 849 C C . SER A 1 106 ? 15.829 -0.166 -32.437 1.00 48.69 106 SER A C 1
ATOM 851 O O . SER A 1 106 ? 15.635 -0.907 -33.397 1.00 48.69 106 SER A O 1
ATOM 853 N N . VAL A 1 107 ? 16.384 1.046 -32.603 1.00 50.81 107 VAL A N 1
ATOM 854 C CA . VAL A 1 107 ? 16.668 1.661 -33.926 1.00 50.81 107 VAL A CA 1
ATOM 855 C C . VAL A 1 107 ? 18.149 1.772 -34.322 1.00 50.81 107 VAL A C 1
ATOM 857 O O . VAL A 1 107 ? 18.455 2.279 -35.399 1.00 50.81 107 VAL A O 1
ATOM 860 N N . SER A 1 108 ? 19.092 1.247 -33.537 1.00 48.34 108 SER A N 1
ATOM 861 C CA . SER A 1 108 ? 20.526 1.330 -33.872 1.00 48.34 108 SER A CA 1
ATOM 862 C C . SER A 1 108 ? 21.060 0.015 -34.435 1.00 48.34 108 SER A C 1
ATOM 864 O O . SER A 1 108 ? 21.732 -0.749 -33.748 1.00 48.34 108 SER A O 1
ATOM 866 N N . GLY A 1 109 ? 20.761 -0.247 -35.708 1.00 44.75 109 GLY A N 1
ATOM 867 C CA . GLY A 1 109 ? 21.206 -1.460 -36.390 1.00 44.75 109 GLY A CA 1
ATOM 868 C C . GLY A 1 109 ? 21.086 -1.393 -37.908 1.00 44.75 109 GLY A C 1
ATOM 869 O O . GLY A 1 109 ? 20.330 -2.157 -38.491 1.00 44.75 109 GLY A O 1
ATOM 870 N N . GLY A 1 110 ? 21.871 -0.518 -38.545 1.00 44.34 110 GLY A N 1
ATOM 871 C CA . GLY A 1 110 ? 22.271 -0.700 -39.941 1.00 44.34 110 GLY A CA 1
ATOM 872 C C . GLY A 1 110 ? 21.654 0.239 -40.982 1.00 44.34 110 GLY A C 1
ATOM 873 O O . GLY A 1 110 ? 20.466 0.201 -41.268 1.00 44.34 110 GLY A O 1
ATOM 874 N N . HIS A 1 111 ? 22.576 0.922 -41.663 1.00 40.72 111 HIS A N 1
ATOM 875 C CA . HIS A 1 111 ? 22.543 1.312 -43.074 1.00 40.72 111 HIS A CA 1
ATOM 876 C C . HIS A 1 111 ? 22.065 2.728 -43.447 1.00 40.72 111 HIS A C 1
ATOM 878 O O . HIS A 1 111 ? 20.923 3.122 -43.263 1.00 40.72 111 HIS A O 1
ATOM 884 N N . SER A 1 112 ? 23.026 3.450 -44.032 1.00 46.56 112 SER A N 1
ATOM 885 C CA . SER A 1 112 ? 22.920 4.256 -45.248 1.00 46.56 112 SER A CA 1
ATOM 886 C C . SER A 1 112 ? 21.676 5.119 -45.463 1.00 46.56 112 SER A C 1
ATOM 888 O O . SER A 1 112 ? 20.600 4.645 -45.795 1.00 46.56 112 SER A O 1
ATOM 890 N N . GLN A 1 113 ? 21.944 6.424 -45.464 1.00 41.28 113 GLN A N 1
ATOM 891 C CA . GLN A 1 113 ? 21.480 7.360 -46.487 1.00 41.28 113 GLN A CA 1
ATOM 892 C C . GLN A 1 113 ? 19.954 7.439 -46.706 1.00 41.28 113 GLN A C 1
ATOM 894 O O . GLN A 1 113 ? 19.386 6.880 -47.635 1.00 41.28 113 GLN A O 1
ATOM 899 N N . CYS A 1 114 ? 19.333 8.231 -45.829 1.00 41.72 114 CYS A N 1
ATOM 900 C CA . CYS A 1 114 ? 18.253 9.189 -46.091 1.00 41.72 114 CYS A CA 1
ATOM 901 C C . CYS A 1 114 ? 17.288 8.929 -47.266 1.00 41.72 114 CYS A C 1
ATOM 903 O O . CYS A 1 114 ? 17.549 9.380 -48.375 1.00 41.72 114 CYS A O 1
ATOM 905 N N . GLN A 1 115 ? 16.073 8.454 -46.952 1.00 43.12 115 GLN A N 1
ATOM 906 C CA . GLN A 1 115 ? 14.820 9.020 -47.483 1.00 43.12 115 GLN A CA 1
ATOM 907 C C . GLN A 1 115 ? 13.720 8.982 -46.406 1.00 43.12 115 GLN A C 1
ATOM 909 O O . GLN A 1 115 ? 13.397 7.935 -45.853 1.00 43.12 115 GLN A O 1
ATOM 914 N N . ASN A 1 116 ? 13.171 10.160 -46.094 1.00 51.81 116 ASN A N 1
ATOM 915 C CA . ASN A 1 116 ? 12.045 10.362 -45.186 1.00 51.81 116 ASN A CA 1
ATOM 916 C C . ASN A 1 116 ? 10.789 9.669 -45.723 1.00 51.81 116 ASN A C 1
ATOM 918 O O . ASN A 1 116 ? 10.227 10.115 -46.721 1.00 51.81 116 ASN A O 1
ATOM 922 N N . ASN A 1 117 ? 10.295 8.657 -45.017 1.00 52.50 117 ASN A N 1
ATOM 923 C CA . ASN A 1 117 ? 8.887 8.293 -45.090 1.00 52.50 117 ASN A CA 1
ATOM 924 C C . ASN A 1 117 ? 8.428 7.888 -43.682 1.00 52.50 117 ASN A C 1
ATOM 926 O O . ASN A 1 117 ? 8.976 6.931 -43.131 1.00 52.50 117 ASN A O 1
ATOM 930 N N . PRO A 1 118 ? 7.477 8.599 -43.049 1.00 50.50 118 PRO A N 1
ATOM 931 C CA . PRO A 1 118 ? 6.938 8.155 -41.775 1.00 50.50 118 PRO A CA 1
ATOM 932 C C . PRO A 1 118 ? 6.187 6.846 -42.020 1.00 50.50 118 PRO A C 1
ATOM 934 O O . PRO A 1 118 ? 5.188 6.816 -42.740 1.00 50.50 118 PRO A O 1
ATOM 937 N N . ILE A 1 119 ? 6.678 5.749 -41.443 1.00 55.69 119 ILE A N 1
ATOM 938 C CA . ILE A 1 119 ? 5.967 4.471 -41.431 1.00 55.69 119 ILE A CA 1
ATOM 939 C C . ILE A 1 119 ? 4.704 4.686 -40.592 1.00 55.69 119 ILE A C 1
ATOM 941 O O . ILE A 1 119 ? 4.721 4.586 -39.367 1.00 55.69 119 ILE A O 1
ATOM 945 N N . SER A 1 120 ? 3.595 5.039 -41.246 1.00 58.41 120 SER A N 1
ATOM 946 C CA . SER A 1 120 ? 2.286 5.069 -40.606 1.00 58.41 120 SER A CA 1
ATOM 947 C C . SER A 1 120 ? 1.845 3.622 -40.408 1.00 58.41 120 SER A C 1
ATOM 949 O O . SER A 1 120 ? 1.338 2.987 -41.336 1.00 58.41 120 SER A O 1
ATOM 951 N N . PHE A 1 121 ? 2.054 3.071 -39.216 1.00 56.69 121 PHE A N 1
ATOM 952 C CA . PHE A 1 121 ? 1.461 1.789 -38.858 1.00 56.69 121 PHE A CA 1
ATOM 953 C C . PHE A 1 121 ? -0.042 2.008 -38.645 1.00 56.69 121 PHE A C 1
ATOM 955 O O . PHE A 1 121 ? -0.503 2.310 -37.547 1.00 56.69 121 PHE A O 1
ATOM 962 N N . LYS A 1 122 ? -0.822 1.953 -39.729 1.00 62.31 122 LYS A N 1
ATOM 963 C CA . LYS A 1 122 ? -2.278 1.869 -39.633 1.00 62.31 122 LYS A CA 1
ATOM 964 C C . LYS A 1 122 ? -2.624 0.422 -39.324 1.00 62.31 122 LYS A C 1
ATOM 966 O O . LYS A 1 122 ? -2.305 -0.467 -40.110 1.00 62.31 122 LYS A O 1
ATOM 971 N N . LEU A 1 123 ? -3.289 0.203 -38.194 1.00 69.81 123 LEU A N 1
ATOM 972 C CA . LEU A 1 123 ? -3.943 -1.071 -37.925 1.00 69.81 123 LEU A CA 1
ATOM 973 C C . LEU A 1 123 ? -4.875 -1.403 -39.106 1.00 69.81 123 LEU A C 1
ATOM 975 O O . LEU A 1 123 ? -5.502 -0.480 -39.644 1.00 69.81 123 LEU A O 1
ATOM 979 N N . PRO A 1 124 ? -4.967 -2.677 -39.531 1.00 63.38 124 PRO A N 1
ATOM 980 C CA . PRO A 1 124 ? -5.914 -3.083 -40.557 1.00 63.38 124 PRO A CA 1
ATOM 981 C C . PRO A 1 124 ? -7.301 -2.560 -40.195 1.00 63.38 124 PRO A C 1
ATOM 983 O O . PRO A 1 124 ? -7.808 -2.820 -39.103 1.00 63.38 124 PRO A O 1
ATOM 986 N N . GLN A 1 125 ? -7.897 -1.773 -41.089 1.00 69.19 125 GLN A N 1
ATOM 987 C CA . GLN A 1 125 ? -9.223 -1.233 -40.847 1.00 69.19 125 GLN A CA 1
ATOM 988 C C . GLN A 1 125 ? -10.205 -2.398 -40.790 1.00 69.19 125 GLN A C 1
ATOM 990 O O . GLN A 1 125 ? -10.432 -3.086 -41.786 1.00 69.19 125 GLN A O 1
ATOM 995 N N . ILE A 1 126 ? -10.789 -2.604 -39.615 1.00 73.62 126 ILE A N 1
ATOM 996 C CA . ILE A 1 126 ? -11.835 -3.592 -39.411 1.00 73.62 126 ILE A CA 1
ATOM 997 C C . ILE A 1 126 ? -13.015 -3.235 -40.324 1.00 73.62 126 ILE A C 1
ATOM 999 O O . ILE A 1 126 ? -13.635 -2.178 -40.190 1.00 73.62 126 ILE A O 1
ATOM 1003 N N . GLN A 1 127 ? -13.324 -4.124 -41.266 1.00 66.56 127 GLN A N 1
ATOM 1004 C CA . GLN A 1 127 ? -14.493 -4.011 -42.131 1.00 66.56 127 GLN A CA 1
ATOM 1005 C C . GLN A 1 127 ? -15.687 -4.637 -41.415 1.00 66.56 127 GLN A C 1
ATOM 1007 O O . GLN A 1 127 ? -15.951 -5.830 -41.547 1.00 66.56 127 GLN A O 1
ATOM 1012 N N . ILE A 1 128 ? -16.406 -3.829 -40.636 1.00 74.62 128 ILE A N 1
ATOM 1013 C CA . ILE A 1 128 ? -17.691 -4.256 -40.081 1.00 74.62 128 ILE A CA 1
ATOM 1014 C C . ILE A 1 128 ? -18.679 -4.353 -41.245 1.00 74.62 128 ILE A C 1
ATOM 1016 O O . ILE A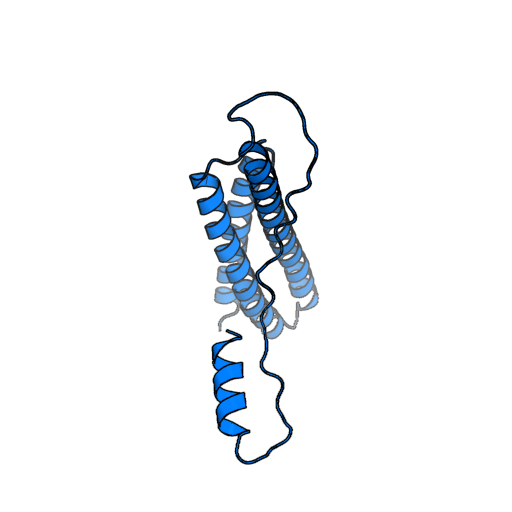 1 128 ? -18.911 -3.375 -41.964 1.00 74.62 128 ILE A O 1
ATOM 1020 N N . THR A 1 129 ? -19.259 -5.534 -41.449 1.00 73.75 129 THR A N 1
ATOM 1021 C CA . THR A 1 129 ? -20.325 -5.719 -42.434 1.00 73.75 129 THR A CA 1
ATOM 1022 C C . THR A 1 129 ? -21.496 -4.811 -42.064 1.00 73.75 129 THR A C 1
ATOM 1024 O O . THR A 1 129 ? -21.952 -4.789 -40.927 1.00 73.75 129 THR A O 1
ATOM 1027 N N . LYS A 1 130 ? -21.984 -3.991 -42.997 1.00 74.69 130 LYS A N 1
ATOM 1028 C CA . LYS A 1 130 ? -23.118 -3.107 -42.699 1.00 74.69 130 LYS A CA 1
ATOM 1029 C C . LYS A 1 130 ? -24.384 -3.947 -42.572 1.00 74.69 130 LYS A C 1
ATOM 1031 O O . LYS A 1 130 ? -24.750 -4.657 -43.510 1.00 74.69 130 LYS A O 1
ATOM 1036 N N . PHE A 1 131 ? -25.068 -3.847 -41.435 1.00 80.25 131 PHE A N 1
ATOM 1037 C CA . PHE A 1 131 ? -26.37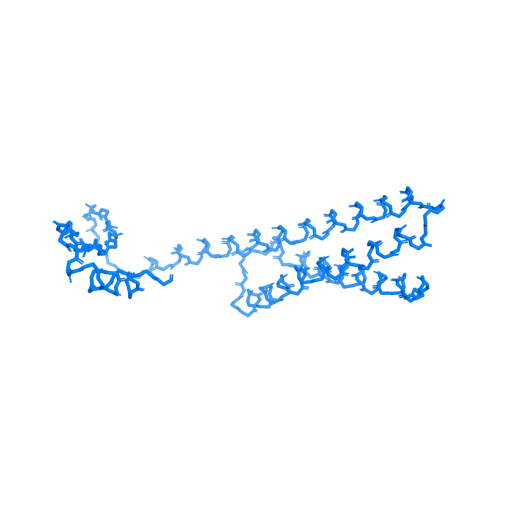1 -4.478 -41.277 1.00 80.25 131 PHE A CA 1
ATOM 1038 C C . PHE A 1 131 ? -27.370 -3.854 -42.257 1.00 80.25 131 PHE A C 1
ATOM 1040 O O . PHE A 1 131 ? -27.536 -2.638 -42.314 1.00 80.25 131 PHE A O 1
ATOM 1047 N N . SER A 1 132 ? -28.034 -4.698 -43.043 1.00 79.38 132 SER A N 1
ATOM 1048 C CA . SER A 1 132 ? -28.939 -4.270 -44.120 1.00 79.38 132 SER A CA 1
ATOM 1049 C C . SER A 1 132 ? -30.335 -3.854 -43.638 1.00 79.38 132 SER A C 1
ATOM 1051 O O . SER A 1 132 ? -31.182 -3.516 -44.458 1.00 79.38 132 SER A O 1
ATOM 1053 N N . GLY A 1 133 ? -30.606 -3.910 -42.328 1.00 77.75 133 GLY A N 1
ATOM 1054 C CA . GLY A 1 133 ? -31.936 -3.652 -41.761 1.00 77.75 133 GLY A CA 1
ATOM 1055 C C . GLY A 1 133 ? -32.923 -4.815 -41.921 1.00 77.75 133 GLY A C 1
ATOM 1056 O O . GLY A 1 133 ? -34.048 -4.734 -41.438 1.00 77.75 133 GLY A O 1
ATOM 1057 N N . ASN A 1 134 ? -32.519 -5.913 -42.570 1.00 84.31 134 ASN A N 1
ATOM 1058 C CA . ASN A 1 134 ? -33.348 -7.103 -42.718 1.00 84.31 134 ASN A CA 1
ATOM 1059 C C . ASN A 1 134 ? -33.356 -7.918 -41.415 1.00 84.31 134 ASN A C 1
ATOM 1061 O O . ASN A 1 134 ? -32.344 -8.514 -41.040 1.00 84.31 134 ASN A O 1
ATOM 1065 N N . TYR A 1 135 ? -34.515 -7.973 -40.758 1.00 82.62 135 TYR A N 1
ATOM 1066 C CA . TYR A 1 135 ? -34.693 -8.655 -39.475 1.00 82.62 135 TYR A CA 1
ATOM 1067 C C . TYR A 1 135 ? -34.300 -10.140 -39.514 1.00 82.62 135 TYR A C 1
ATOM 1069 O O . TYR A 1 135 ? -33.694 -10.637 -38.568 1.00 82.62 135 TYR A O 1
ATOM 1077 N N . SER A 1 136 ? -34.544 -10.838 -40.627 1.00 84.12 136 SER A N 1
ATOM 1078 C CA . SER A 1 136 ? -34.213 -12.262 -40.767 1.00 84.12 136 SER A CA 1
ATOM 1079 C C . SER A 1 136 ? -32.710 -12.545 -40.689 1.00 84.12 136 SER A C 1
ATOM 1081 O O . SER A 1 136 ? -32.324 -13.663 -40.373 1.00 84.12 136 SER A O 1
ATOM 1083 N N . ARG A 1 137 ? -31.859 -11.542 -40.948 1.00 79.06 137 ARG A N 1
ATOM 1084 C CA . ARG A 1 137 ? -30.389 -11.651 -40.885 1.00 79.06 137 ARG A CA 1
ATOM 1085 C C . ARG A 1 137 ? -29.786 -11.028 -39.625 1.00 79.06 137 ARG A C 1
ATOM 1087 O O . ARG A 1 137 ? -28.570 -10.885 -39.526 1.00 79.06 137 ARG A O 1
ATOM 1094 N N . TRP A 1 138 ? -30.619 -10.620 -38.667 1.00 83.94 138 TRP A N 1
ATOM 1095 C CA . TRP A 1 138 ? -30.159 -9.977 -37.436 1.00 83.94 138 TRP A CA 1
ATOM 1096 C C . TRP A 1 138 ? -29.291 -10.906 -36.580 1.00 83.94 138 TRP A C 1
ATOM 1098 O O . TRP A 1 138 ? -28.258 -10.474 -36.075 1.00 83.94 138 TRP A O 1
ATOM 1108 N N . MET A 1 139 ? -29.679 -12.178 -36.449 1.00 84.12 139 MET A N 1
ATOM 1109 C CA . MET A 1 139 ? -28.936 -13.145 -35.632 1.00 84.12 139 MET A CA 1
ATOM 1110 C C . MET A 1 139 ? -27.538 -13.409 -36.203 1.00 84.12 139 MET A C 1
ATOM 1112 O O . MET A 1 139 ? -26.563 -13.312 -35.466 1.00 84.12 139 MET A O 1
ATOM 1116 N N . GLU A 1 140 ? -27.426 -13.612 -37.520 1.00 82.12 140 GLU A N 1
ATOM 1117 C CA . GLU A 1 140 ? -26.137 -13.780 -38.212 1.00 82.12 140 GLU A CA 1
ATOM 1118 C C . GLU A 1 140 ? -25.230 -12.551 -38.039 1.00 82.12 140 GLU A C 1
ATOM 1120 O O . GLU A 1 140 ? -24.045 -12.673 -37.733 1.00 82.12 140 GLU A O 1
ATOM 1125 N N . PHE A 1 141 ? -25.789 -11.345 -38.190 1.00 84.25 141 PHE A N 1
ATOM 1126 C CA . PHE A 1 141 ? -25.045 -10.103 -37.982 1.00 84.25 141 PHE A CA 1
ATOM 1127 C C . PHE A 1 141 ? -24.557 -9.955 -36.533 1.00 84.25 141 PHE A C 1
ATOM 1129 O O . PHE A 1 141 ? -23.409 -9.574 -36.307 1.00 84.25 141 PHE A O 1
ATOM 1136 N N . LYS A 1 142 ? -25.411 -10.274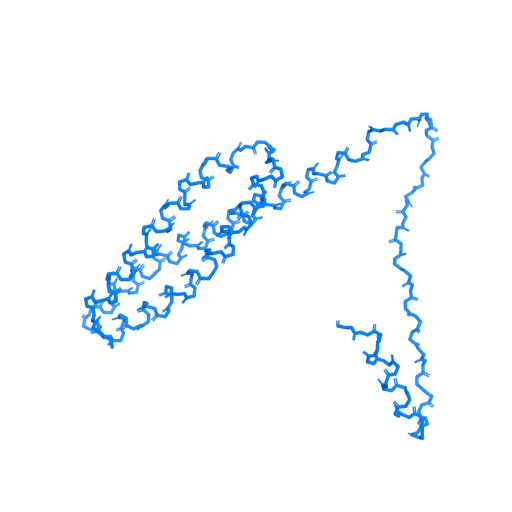 -35.554 1.00 83.12 142 LYS A N 1
ATOM 1137 C CA . LYS A 1 142 ? -25.076 -10.200 -34.128 1.00 83.12 142 LYS A CA 1
ATOM 1138 C C . LYS A 1 142 ? -23.934 -11.153 -33.768 1.00 83.12 142 LYS A C 1
ATOM 1140 O O . LYS A 1 142 ? -23.013 -10.738 -33.073 1.00 83.12 142 LYS A O 1
ATOM 1145 N N . GLU A 1 143 ? -23.977 -12.396 -34.246 1.00 79.25 143 GLU A N 1
ATOM 1146 C CA . GLU A 1 143 ? -22.919 -13.383 -33.992 1.00 79.25 143 GLU A CA 1
ATOM 1147 C C . GLU A 1 143 ? -21.583 -12.952 -34.602 1.00 79.25 143 GLU A C 1
ATOM 1149 O O . GLU A 1 143 ? -20.563 -12.950 -33.913 1.00 79.25 143 GLU A O 1
ATOM 1154 N N . LEU A 1 144 ? -21.595 -12.482 -35.855 1.00 80.69 144 LEU A N 1
ATOM 1155 C CA . LEU A 1 144 ? -20.398 -11.951 -36.511 1.00 80.69 144 LEU A CA 1
ATOM 1156 C C . LEU A 1 144 ? -19.809 -10.746 -35.765 1.00 80.69 144 LEU A C 1
ATOM 1158 O O . LEU A 1 144 ? -18.592 -10.650 -35.630 1.00 80.69 144 LEU A O 1
ATOM 1162 N N . PHE A 1 145 ? -20.653 -9.839 -35.265 1.00 82.12 145 PHE A N 1
ATOM 1163 C CA . PHE A 1 145 ? -20.205 -8.683 -34.488 1.00 82.12 145 PHE A CA 1
ATOM 1164 C C . PHE A 1 145 ? -19.564 -9.101 -33.156 1.00 82.12 145 PHE A C 1
ATOM 1166 O O . PHE A 1 145 ? -18.494 -8.604 -32.809 1.00 82.12 145 PHE A O 1
ATOM 1173 N N . SER A 1 146 ? -20.176 -10.046 -32.434 1.00 78.75 146 SER A N 1
ATOM 1174 C CA . SER A 1 146 ? -19.653 -10.550 -31.158 1.00 78.75 146 SER A CA 1
ATOM 1175 C C . SER A 1 146 ? -18.330 -11.309 -31.294 1.00 78.75 146 SER A C 1
ATOM 1177 O O . SER A 1 146 ? -17.523 -11.270 -30.374 1.00 78.75 146 SER A O 1
ATOM 1179 N N . CYS A 1 147 ? -18.062 -11.968 -32.425 1.00 75.62 147 CYS A N 1
ATOM 1180 C CA . CYS A 1 147 ? -16.753 -12.583 -32.673 1.00 75.62 147 CYS A CA 1
ATOM 1181 C C . CYS A 1 147 ? -15.636 -11.561 -32.933 1.00 75.62 147 CYS A C 1
ATOM 1183 O O . CYS A 1 147 ? -14.459 -11.905 -32.845 1.00 75.62 147 CYS A O 1
ATOM 1185 N N . LEU A 1 148 ? -15.992 -10.332 -33.304 1.00 75.75 148 LEU A N 1
ATOM 1186 C CA . LEU A 1 148 ? -15.062 -9.350 -33.849 1.00 75.75 148 LEU A CA 1
ATOM 1187 C C . LEU A 1 148 ? -14.573 -8.336 -32.795 1.00 75.75 148 LEU A C 1
ATOM 1189 O O . LEU A 1 148 ? -13.552 -7.682 -32.998 1.00 75.75 148 LEU A O 1
ATOM 1193 N N . VAL A 1 149 ? -15.265 -8.245 -31.657 1.00 68.31 149 VAL A N 1
ATOM 1194 C CA . VAL A 1 149 ? -14.923 -7.402 -30.501 1.00 68.31 149 VAL A CA 1
ATOM 1195 C C . VAL A 1 149 ? -14.821 -8.308 -29.265 1.00 68.31 149 VAL A C 1
ATOM 1197 O O . VAL A 1 149 ? -15.815 -8.940 -28.915 1.00 68.31 149 VAL A O 1
ATOM 1200 N N . HIS A 1 150 ? -13.637 -8.407 -28.645 1.00 59.22 150 HIS A N 1
ATOM 1201 C CA . HIS A 1 150 ? -13.363 -9.227 -27.449 1.00 59.22 150 HIS A CA 1
ATOM 1202 C C . HIS A 1 150 ? -13.235 -8.358 -26.197 1.00 59.22 150 HIS A C 1
ATOM 1204 O O . HIS A 1 150 ? -12.629 -7.268 -26.319 1.00 59.22 150 HIS A O 1
#

pLDDT: mean 85.7, std 16.73, range [40.72, 98.62]